Protein AF-A0A432HZZ1-F1 (afdb_monomer_lite)

Radius of gyration: 17.09 Å; chains: 1; bounding box: 51×29×44 Å

Sequence (137 aa):
AVTGAERLEDEILLVDNHFEQFEENLERTANDISNDPILLAAVRDSNLMGVKSILHSFNIALGLQHLEVFDENGVSFSHEHQSEGAMEMRSEHGMAPIAAANIEITKLTQILGGWFLVSVRPLKQDGELIGSLAVGS

Foldseek 3Di:
DQDPVNVVVVVVVVVVVVVVVVQVVQLVLQVVLLPPPQCLVCLQVLVLVSNVVSQVVSCVVPVFQKKWWAFLQLHTSDIDHDDPPPQPPPPPPFPSVVFNPQDFDWDWDQTPVGTKTKTKHFRDDPNDGGTIMITID

Structure (mmCIF, N/CA/C/O backbone):
data_AF-A0A432HZZ1-F1
#
_entry.id   AF-A0A432HZZ1-F1
#
loop_
_atom_site.group_PDB
_atom_site.id
_atom_site.type_symbol
_atom_site.label_atom_id
_atom_site.label_alt_id
_atom_site.label_comp_id
_atom_site.label_asym_id
_atom_site.label_entity_id
_atom_site.label_seq_id
_atom_site.pdbx_PDB_ins_code
_atom_site.Cartn_x
_atom_site.Cartn_y
_atom_site.Cartn_z
_atom_site.occupancy
_atom_site.B_iso_or_equiv
_atom_site.auth_seq_id
_atom_site.auth_comp_id
_atom_site.auth_asym_id
_atom_site.auth_atom_id
_atom_site.pdbx_PDB_model_num
ATOM 1 N N . ALA A 1 1 ? -35.912 8.930 28.983 1.00 56.06 1 ALA A N 1
ATOM 2 C CA . ALA A 1 1 ? -34.697 9.728 29.216 1.00 56.06 1 ALA A CA 1
ATOM 3 C C . ALA A 1 1 ? -33.539 8.823 28.861 1.00 56.06 1 ALA A C 1
ATOM 5 O O . ALA A 1 1 ? -33.478 7.756 29.452 1.00 56.06 1 ALA A O 1
ATOM 6 N N . VAL A 1 2 ? -32.730 9.188 27.865 1.00 53.31 2 VAL A N 1
ATOM 7 C CA . VAL A 1 2 ? -31.549 8.395 27.501 1.00 53.31 2 VAL A CA 1
ATOM 8 C C . VAL A 1 2 ? -30.548 8.528 28.643 1.00 53.31 2 VAL A C 1
ATOM 10 O O . VAL A 1 2 ? -30.261 9.641 29.096 1.00 53.31 2 VAL A O 1
ATOM 13 N N . THR A 1 3 ? -30.104 7.404 29.178 1.00 64.38 3 THR A N 1
ATOM 14 C CA . THR A 1 3 ? -29.151 7.354 30.285 1.00 64.38 3 THR A CA 1
ATOM 15 C C . THR A 1 3 ? -27.729 7.600 29.775 1.00 64.38 3 THR A C 1
ATOM 17 O O . THR A 1 3 ? -27.437 7.445 28.592 1.00 64.38 3 THR A O 1
ATOM 20 N N . GLY A 1 4 ? -26.814 8.008 30.660 1.00 65.62 4 GLY A N 1
ATOM 21 C CA . GLY A 1 4 ? -25.407 8.203 30.282 1.00 65.62 4 GLY A CA 1
ATOM 22 C C . GLY A 1 4 ? -24.723 6.928 29.767 1.00 65.62 4 GLY A C 1
ATOM 23 O O . GLY A 1 4 ? -23.768 7.034 29.012 1.00 65.62 4 GLY A O 1
ATOM 24 N N . ALA A 1 5 ? -25.231 5.747 30.140 1.00 69.75 5 ALA A N 1
ATOM 25 C CA . ALA A 1 5 ? -24.736 4.458 29.661 1.00 69.75 5 ALA A CA 1
ATOM 26 C C . ALA A 1 5 ? -25.135 4.194 28.199 1.00 69.75 5 ALA A C 1
ATOM 28 O O . ALA A 1 5 ? -24.271 3.880 27.394 1.00 69.75 5 ALA A O 1
ATOM 29 N N . GLU A 1 6 ? -26.401 4.426 27.838 1.00 67.75 6 GLU A N 1
ATOM 30 C CA . GLU A 1 6 ? -26.887 4.268 26.454 1.00 67.75 6 GLU A CA 1
ATOM 31 C C . GLU A 1 6 ? -26.157 5.217 25.486 1.00 67.75 6 GLU A C 1
ATOM 33 O O . GLU A 1 6 ? -25.780 4.822 24.390 1.00 67.75 6 GLU A O 1
ATOM 38 N N . ARG A 1 7 ? -25.864 6.455 25.916 1.00 68.81 7 ARG A N 1
ATOM 39 C CA . ARG A 1 7 ? -25.058 7.393 25.112 1.00 68.81 7 ARG A CA 1
ATOM 40 C C . ARG A 1 7 ? -23.616 6.928 24.906 1.00 68.81 7 ARG A C 1
ATOM 42 O O . ARG A 1 7 ? -23.060 7.176 23.845 1.00 68.81 7 ARG A O 1
ATOM 49 N N . LEU A 1 8 ? -23.011 6.307 25.917 1.00 75.50 8 LEU A N 1
ATOM 50 C CA . LEU A 1 8 ? -21.641 5.802 25.827 1.00 75.50 8 LEU A CA 1
ATOM 51 C C . LEU A 1 8 ? -21.559 4.589 24.891 1.00 75.50 8 LEU A C 1
ATOM 53 O O . LEU A 1 8 ? -20.601 4.473 24.136 1.00 75.50 8 LEU A O 1
ATOM 57 N N . GLU A 1 9 ? -22.560 3.708 24.915 1.00 80.50 9 GLU A N 1
ATOM 58 C CA . GLU A 1 9 ? -22.654 2.571 23.990 1.00 80.50 9 GLU A CA 1
ATOM 59 C C . GLU A 1 9 ? -22.790 3.038 22.533 1.00 80.50 9 GLU A C 1
ATOM 61 O O . GLU A 1 9 ? -22.064 2.549 21.668 1.00 80.50 9 GLU A O 1
ATOM 66 N N . ASP A 1 10 ? -23.634 4.041 22.272 1.00 81.31 10 ASP A N 1
ATOM 67 C CA . ASP A 1 10 ? -23.760 4.649 20.942 1.00 81.31 10 ASP A CA 1
ATOM 68 C C . ASP A 1 10 ? -22.444 5.307 20.478 1.00 81.31 10 ASP A C 1
ATOM 70 O O . ASP A 1 10 ? -22.053 5.180 19.318 1.00 81.31 10 ASP A O 1
ATOM 74 N N . GLU A 1 11 ? -21.736 5.999 21.379 1.00 81.56 11 GLU A N 1
ATOM 75 C CA . GLU A 1 11 ? -20.441 6.626 21.081 1.00 81.56 11 GLU A CA 1
ATOM 76 C C . GLU A 1 11 ? -19.356 5.584 20.759 1.00 81.56 11 GLU A C 1
ATOM 78 O O . GLU A 1 11 ? -18.586 5.791 19.822 1.00 81.56 11 GLU A O 1
ATOM 83 N N . ILE A 1 12 ?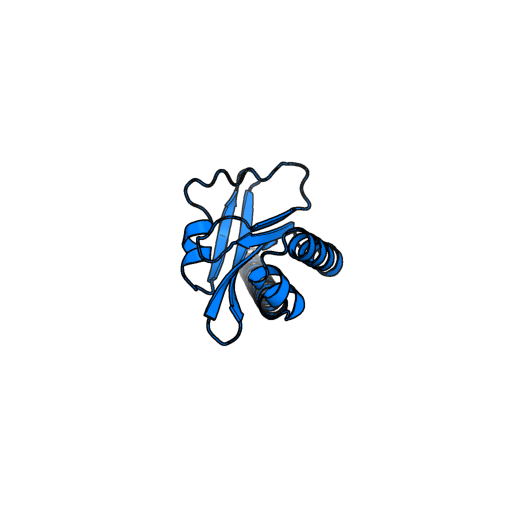 -19.319 4.449 21.469 1.00 84.62 12 ILE A N 1
ATOM 84 C CA . ILE A 1 12 ? -18.388 3.343 21.179 1.00 84.62 12 ILE A CA 1
ATOM 85 C C . ILE A 1 12 ? -18.659 2.767 19.787 1.00 84.62 12 ILE A C 1
ATOM 87 O O . ILE A 1 12 ? -17.734 2.661 18.987 1.00 84.62 12 ILE A O 1
ATOM 91 N N . LEU A 1 13 ? -19.922 2.483 19.455 1.00 84.69 13 LEU A N 1
ATOM 92 C CA . LEU A 1 13 ? -20.291 1.948 18.139 1.00 84.69 13 LEU A CA 1
ATOM 93 C C . LEU A 1 13 ? -19.910 2.893 16.991 1.00 84.69 13 LEU A C 1
ATOM 95 O O . LEU A 1 13 ? -19.515 2.445 15.914 1.00 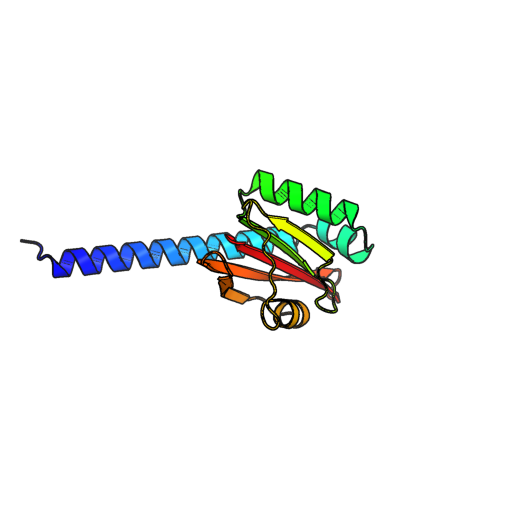84.69 13 LEU A O 1
ATOM 99 N N . LEU A 1 14 ? -20.024 4.206 17.205 1.00 85.94 14 LEU A N 1
ATOM 100 C CA . LEU A 1 14 ? -19.595 5.203 16.225 1.00 85.94 14 LEU A CA 1
ATOM 101 C C . LEU A 1 14 ? -18.073 5.215 16.048 1.00 85.94 14 LEU A C 1
ATOM 103 O O . LEU A 1 14 ? -17.602 5.316 14.916 1.00 85.94 14 LEU A O 1
ATOM 107 N N . VAL A 1 15 ? -17.312 5.113 17.140 1.00 84.69 15 VAL A N 1
ATOM 108 C CA . VAL A 1 15 ? -15.844 5.039 17.089 1.00 84.69 15 VAL A CA 1
ATOM 109 C C . VAL A 1 15 ? -15.389 3.773 16.368 1.00 84.69 15 VAL A C 1
ATOM 111 O O . VAL A 1 15 ? -14.535 3.872 15.489 1.00 84.69 15 VAL A O 1
ATOM 114 N N . ASP A 1 16 ? -15.990 2.624 16.674 1.00 86.88 16 ASP A N 1
ATOM 115 C CA . ASP A 1 16 ? -15.653 1.346 16.042 1.00 86.88 16 ASP A CA 1
ATOM 116 C C . ASP A 1 16 ? -15.915 1.393 14.530 1.00 86.88 16 ASP A C 1
ATOM 118 O O . ASP A 1 16 ? -15.027 1.088 13.739 1.00 86.88 16 ASP A O 1
ATOM 122 N N . ASN A 1 17 ? -17.080 1.898 14.106 1.00 87.94 17 ASN A N 1
ATOM 123 C CA . ASN A 1 17 ? -17.405 2.061 12.684 1.00 87.94 17 ASN A CA 1
ATOM 124 C C . ASN A 1 17 ? -16.447 3.041 11.978 1.00 87.94 17 ASN A C 1
ATOM 126 O O . ASN A 1 17 ? -16.018 2.811 10.849 1.00 87.94 17 ASN A O 1
ATOM 130 N N . HIS A 1 18 ? -16.066 4.136 12.642 1.00 85.69 18 HIS A N 1
ATOM 131 C CA . HIS A 1 18 ? -15.062 5.048 12.093 1.00 85.69 18 HIS A CA 1
ATOM 132 C C . HIS A 1 18 ? -13.685 4.395 11.958 1.00 85.69 18 HIS A C 1
ATOM 134 O O . HIS A 1 18 ? -12.982 4.677 10.987 1.00 85.69 18 HIS A O 1
ATOM 140 N N . PHE A 1 19 ? -13.302 3.533 12.900 1.00 87.06 19 PHE A N 1
ATOM 141 C CA . PHE A 1 19 ? -12.038 2.812 12.840 1.00 87.06 19 PHE A CA 1
ATOM 142 C C . PHE A 1 19 ? -12.039 1.757 11.727 1.00 87.06 19 PHE A C 1
ATOM 144 O O . PHE A 1 19 ? -11.084 1.707 10.957 1.00 87.06 19 PHE A O 1
ATOM 151 N N . GLU A 1 20 ? -13.127 0.997 11.566 1.00 89.94 20 GLU A N 1
ATOM 152 C CA . GLU A 1 20 ? -13.300 0.041 10.461 1.00 89.94 20 GLU A CA 1
ATOM 153 C C . GLU A 1 20 ? -13.197 0.740 9.097 1.00 89.94 20 GLU A C 1
ATOM 155 O O . GLU A 1 20 ? -12.413 0.334 8.241 1.00 89.94 20 GLU A O 1
ATOM 160 N N . GLN A 1 21 ? -13.901 1.861 8.909 1.00 89.81 21 GLN A N 1
ATOM 161 C CA . GLN A 1 21 ? -13.813 2.646 7.671 1.00 89.81 21 GLN A CA 1
ATOM 162 C C . GLN A 1 21 ? -12.407 3.196 7.423 1.00 89.81 21 GLN A C 1
ATOM 164 O O . GLN A 1 21 ? -11.968 3.324 6.277 1.00 89.81 21 GLN A O 1
ATOM 169 N N . PHE A 1 22 ? -11.706 3.592 8.483 1.00 88.38 22 PHE A N 1
ATOM 170 C CA . PHE A 1 22 ? -10.333 4.066 8.378 1.00 88.38 22 PHE A CA 1
ATOM 171 C C . PHE A 1 22 ? -9.390 2.937 7.946 1.00 88.38 22 PHE A C 1
ATOM 173 O O . PHE A 1 22 ? -8.594 3.136 7.026 1.00 88.38 22 PHE A O 1
ATOM 180 N N . GLU A 1 23 ? -9.531 1.751 8.540 1.00 91.00 23 GLU A N 1
ATOM 181 C CA . GLU A 1 23 ? -8.790 0.552 8.159 1.00 91.00 23 GLU A CA 1
ATOM 182 C C . GLU A 1 23 ? -9.043 0.192 6.692 1.00 91.00 23 GLU A C 1
ATOM 184 O O . GLU A 1 23 ? -8.092 0.162 5.913 1.00 91.00 23 GLU A O 1
ATOM 189 N N . GLU A 1 24 ? -10.304 0.054 6.272 1.00 92.69 24 GLU A N 1
ATOM 190 C CA . GLU A 1 24 ? -10.682 -0.249 4.882 1.00 92.69 24 GLU A CA 1
ATOM 191 C C . GLU A 1 24 ? -10.098 0.753 3.874 1.00 92.69 24 GLU A C 1
ATOM 193 O O . GLU A 1 24 ? -9.642 0.383 2.786 1.00 92.69 24 GLU A O 1
ATOM 198 N N . ASN A 1 25 ? -10.080 2.043 4.223 1.00 92.00 25 ASN A N 1
ATOM 199 C CA . ASN A 1 25 ? -9.490 3.072 3.372 1.00 92.00 25 ASN A CA 1
ATOM 200 C C . ASN A 1 25 ? -7.970 2.938 3.261 1.00 92.00 25 ASN A C 1
ATOM 202 O O . ASN A 1 25 ? -7.427 3.112 2.164 1.00 92.00 25 ASN A O 1
ATOM 206 N N . LEU A 1 26 ? -7.287 2.621 4.362 1.00 91.81 26 LEU A N 1
ATOM 207 C CA . LEU A 1 26 ? -5.850 2.370 4.357 1.00 91.81 26 LEU A CA 1
ATOM 208 C C . LEU A 1 26 ? -5.519 1.114 3.541 1.00 91.81 26 LEU A C 1
ATOM 210 O O . LEU A 1 26 ? -4.611 1.147 2.713 1.00 91.81 26 LEU A O 1
ATOM 214 N N . GLU A 1 27 ? -6.293 0.042 3.712 1.00 93.62 27 GLU A N 1
ATOM 215 C CA . GLU A 1 27 ? -6.141 -1.209 2.967 1.00 93.62 27 GLU A CA 1
ATOM 216 C C . GLU A 1 27 ? -6.296 -1.002 1.462 1.00 93.62 27 GLU A C 1
ATOM 218 O O . GLU A 1 27 ? -5.467 -1.461 0.674 1.00 93.62 27 GLU A O 1
ATOM 223 N N . ARG A 1 28 ? -7.353 -0.287 1.058 1.00 94.69 28 ARG A N 1
ATOM 224 C CA . ARG A 1 28 ? -7.607 0.059 -0.342 1.00 94.69 28 ARG A CA 1
ATOM 225 C C . ARG A 1 28 ? -6.471 0.899 -0.907 1.00 94.69 28 ARG A C 1
ATOM 227 O O . ARG A 1 28 ? -5.987 0.608 -1.993 1.00 94.69 28 ARG A O 1
ATOM 234 N N . THR A 1 29 ? -6.005 1.886 -0.148 1.00 94.31 29 THR A N 1
ATOM 235 C CA . THR A 1 29 ? -4.883 2.737 -0.554 1.00 94.31 29 THR A CA 1
ATOM 236 C C . THR A 1 29 ? -3.602 1.924 -0.746 1.00 94.31 29 THR A C 1
ATOM 238 O O . THR A 1 29 ? -2.918 2.077 -1.756 1.00 94.31 29 THR A O 1
ATOM 241 N N . ALA A 1 30 ? -3.292 1.018 0.183 1.00 93.62 30 ALA A N 1
ATOM 242 C CA . ALA A 1 30 ? -2.136 0.138 0.070 1.00 93.62 30 ALA A CA 1
ATOM 243 C C . ALA A 1 30 ? -2.253 -0.807 -1.133 1.00 93.62 30 ALA A C 1
ATOM 245 O O . ALA A 1 30 ? -1.275 -0.996 -1.856 1.00 93.62 30 ALA A O 1
ATOM 246 N N . ASN A 1 31 ? -3.449 -1.345 -1.394 1.00 95.25 31 ASN A N 1
ATOM 247 C CA . ASN A 1 31 ? -3.723 -2.161 -2.576 1.00 95.25 31 ASN A CA 1
ATOM 248 C C . ASN A 1 31 ? -3.504 -1.369 -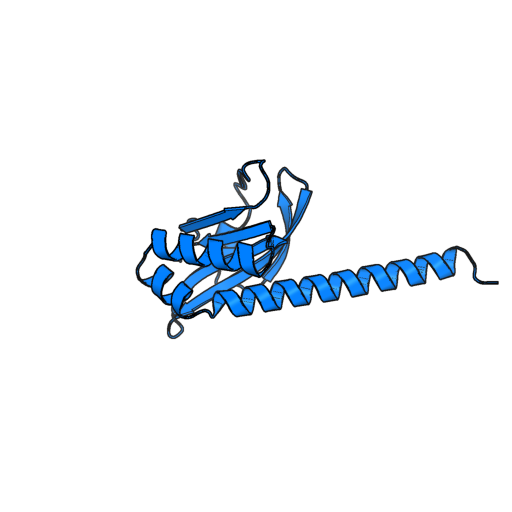3.870 1.00 95.25 31 ASN A C 1
ATOM 250 O O . ASN A 1 31 ? -2.790 -1.847 -4.751 1.00 95.25 31 ASN A O 1
ATOM 254 N N . ASP A 1 32 ? -4.060 -0.162 -3.970 1.00 95.62 32 ASP A N 1
ATOM 255 C CA . ASP A 1 32 ? -3.951 0.686 -5.159 1.00 95.62 32 ASP A CA 1
ATOM 256 C C . ASP A 1 32 ? -2.481 1.021 -5.467 1.00 95.62 32 ASP A C 1
ATOM 258 O O . ASP A 1 32 ? -2.032 0.846 -6.600 1.00 95.62 32 ASP A O 1
ATOM 262 N N . ILE A 1 33 ? -1.699 1.410 -4.452 1.00 95.31 33 ILE A N 1
ATOM 263 C CA . ILE A 1 33 ? -0.266 1.708 -4.613 1.00 95.31 33 ILE A CA 1
ATOM 264 C C . ILE A 1 33 ? 0.525 0.441 -4.965 1.00 95.31 33 ILE A C 1
ATOM 266 O O . ILE A 1 33 ? 1.374 0.474 -5.852 1.00 95.31 33 ILE A O 1
ATOM 270 N N . SER A 1 34 ? 0.259 -0.689 -4.298 1.00 94.69 34 SER A N 1
ATOM 271 C CA . SER A 1 34 ? 1.008 -1.939 -4.517 1.00 94.69 34 SER A CA 1
ATOM 272 C C . SER A 1 34 ? 0.835 -2.528 -5.919 1.00 94.69 34 SER A C 1
ATOM 274 O O . SER A 1 34 ? 1.693 -3.279 -6.378 1.00 94.69 34 SER A O 1
ATOM 276 N N . ASN A 1 35 ? -0.251 -2.164 -6.605 1.00 95.75 35 ASN A N 1
ATOM 277 C CA . ASN A 1 35 ? -0.537 -2.569 -7.977 1.00 95.75 35 ASN A CA 1
ATOM 278 C C . ASN A 1 35 ? -0.150 -1.499 -9.011 1.00 95.75 35 ASN A C 1
ATOM 280 O O . ASN A 1 35 ? -0.419 -1.684 -10.201 1.00 95.75 35 ASN A O 1
ATOM 284 N N . ASP A 1 36 ? 0.473 -0.389 -8.596 1.00 96.94 36 ASP A N 1
ATOM 285 C CA . ASP A 1 36 ? 0.906 0.648 -9.527 1.00 96.94 36 ASP A CA 1
ATOM 286 C C . ASP A 1 36 ? 2.027 0.113 -10.441 1.00 96.94 36 ASP A C 1
ATOM 288 O O . ASP A 1 36 ? 3.106 -0.262 -9.967 1.00 96.94 36 ASP A O 1
ATOM 292 N N . PRO A 1 37 ? 1.818 0.074 -11.770 1.00 95.88 37 PRO A N 1
ATOM 293 C CA . PRO A 1 37 ? 2.771 -0.548 -12.683 1.00 95.88 37 PRO A CA 1
ATOM 294 C C . PRO A 1 37 ? 4.098 0.216 -12.771 1.00 95.88 37 PRO A C 1
ATOM 296 O O . PRO A 1 37 ? 5.124 -0.383 -13.095 1.00 95.88 37 PRO A O 1
ATOM 299 N N . ILE A 1 38 ? 4.099 1.523 -12.490 1.00 95.69 38 ILE A N 1
ATOM 300 C CA . ILE A 1 38 ? 5.307 2.352 -12.523 1.00 95.69 38 ILE A CA 1
ATOM 301 C C . ILE A 1 38 ? 6.149 2.064 -11.277 1.00 95.69 38 ILE A C 1
ATOM 303 O O . ILE A 1 38 ? 7.366 1.907 -11.388 1.00 95.69 38 ILE A O 1
ATOM 307 N N . LEU A 1 39 ? 5.509 1.933 -10.112 1.00 94.75 39 LEU A N 1
ATOM 308 C CA . LEU A 1 39 ? 6.162 1.518 -8.876 1.00 94.75 39 LEU A CA 1
ATOM 309 C C . LEU A 1 39 ? 6.771 0.124 -9.023 1.00 94.75 39 LEU A C 1
ATOM 311 O O . LEU A 1 39 ? 7.952 -0.049 -8.733 1.00 94.75 39 LEU A O 1
ATOM 315 N N . LEU A 1 40 ? 5.993 -0.847 -9.511 1.00 94.88 40 LEU A N 1
ATOM 316 C CA . LEU A 1 40 ? 6.457 -2.224 -9.692 1.00 94.88 40 LEU A CA 1
ATOM 317 C C . LEU A 1 40 ? 7.691 -2.291 -10.600 1.00 94.88 40 LEU A C 1
ATOM 319 O O . LEU A 1 40 ? 8.697 -2.892 -10.223 1.00 94.88 40 LEU A O 1
ATOM 323 N N . ALA A 1 41 ? 7.661 -1.600 -11.744 1.00 94.38 41 ALA A N 1
ATOM 324 C CA . ALA A 1 41 ? 8.811 -1.521 -12.642 1.00 94.38 41 ALA A CA 1
ATOM 325 C C . ALA A 1 41 ? 10.028 -0.860 -11.969 1.00 94.38 41 ALA A C 1
ATOM 327 O O . ALA A 1 41 ? 11.140 -1.374 -12.064 1.00 94.38 41 ALA A O 1
ATOM 328 N N . ALA A 1 42 ? 9.828 0.245 -11.242 1.00 93.00 42 ALA A N 1
ATOM 329 C CA . ALA A 1 42 ? 10.914 0.941 -10.555 1.00 93.00 42 ALA A CA 1
ATOM 330 C C . ALA A 1 42 ? 11.569 0.083 -9.458 1.00 93.00 42 ALA A C 1
ATOM 332 O O . ALA A 1 42 ? 12.789 0.138 -9.297 1.00 93.00 42 ALA A O 1
ATOM 333 N N . VAL A 1 43 ? 10.781 -0.713 -8.728 1.00 90.94 43 VAL A N 1
ATOM 334 C CA . VAL A 1 43 ? 11.288 -1.658 -7.722 1.00 90.94 43 VAL A CA 1
ATOM 335 C C . VAL A 1 43 ? 12.059 -2.793 -8.392 1.00 90.94 43 VAL A C 1
ATOM 337 O O . VAL A 1 43 ? 13.195 -3.060 -8.005 1.00 90.94 43 VAL A O 1
ATOM 340 N N . ARG A 1 44 ? 11.504 -3.399 -9.450 1.00 91.25 44 ARG A N 1
ATOM 341 C CA . ARG A 1 44 ? 12.159 -4.492 -10.185 1.00 91.25 44 ARG A CA 1
ATOM 342 C C . ARG A 1 44 ? 13.488 -4.071 -10.816 1.00 91.25 44 ARG A C 1
ATOM 344 O O . ARG A 1 44 ? 14.464 -4.812 -10.737 1.00 91.25 44 ARG A O 1
ATOM 351 N N . ASP A 1 45 ? 13.550 -2.864 -11.371 1.00 91.62 45 ASP A N 1
ATOM 352 C CA . ASP A 1 45 ? 14.766 -2.299 -11.972 1.00 91.62 45 ASP A CA 1
ATOM 353 C C . ASP A 1 45 ? 15.757 -1.752 -10.931 1.00 91.62 45 ASP A C 1
ATOM 355 O O . ASP A 1 45 ? 16.793 -1.183 -11.285 1.00 91.62 45 ASP A O 1
ATOM 359 N N . SER A 1 46 ? 15.450 -1.885 -9.636 1.00 87.12 46 SER A N 1
ATOM 360 C CA . SER A 1 46 ? 16.234 -1.312 -8.541 1.00 87.12 46 SER A CA 1
ATOM 361 C C . SER A 1 46 ? 16.480 0.202 -8.682 1.00 87.12 46 SER A C 1
ATOM 363 O O . SER A 1 46 ? 17.502 0.741 -8.245 1.00 87.12 46 SER A O 1
ATOM 365 N N . ASN A 1 47 ? 15.534 0.922 -9.290 1.00 89.94 47 ASN A N 1
ATOM 366 C CA . ASN A 1 47 ? 15.620 2.356 -9.539 1.00 89.94 47 ASN A CA 1
ATOM 367 C C . ASN A 1 47 ? 15.216 3.154 -8.291 1.00 89.94 47 ASN A C 1
ATOM 369 O O . ASN A 1 47 ? 14.109 3.686 -8.194 1.00 89.94 47 ASN A O 1
ATOM 373 N N . LEU A 1 48 ? 16.151 3.280 -7.349 1.00 85.62 48 LEU A N 1
ATOM 374 C CA . LEU A 1 48 ? 15.952 3.970 -6.071 1.00 85.62 48 LEU A CA 1
ATOM 375 C C . LEU A 1 48 ? 15.349 5.379 -6.210 1.00 85.62 48 LEU A C 1
ATOM 377 O O . LEU A 1 48 ? 14.444 5.751 -5.466 1.00 85.62 48 LEU A O 1
ATOM 381 N N . MET A 1 49 ? 15.850 6.178 -7.156 1.00 86.81 49 MET A N 1
ATOM 382 C CA . MET A 1 49 ? 15.358 7.546 -7.357 1.00 86.81 49 MET A CA 1
ATOM 383 C C . MET A 1 49 ? 13.948 7.565 -7.951 1.00 86.81 49 MET A C 1
ATOM 385 O O . MET A 1 49 ? 13.147 8.424 -7.585 1.00 86.81 49 MET A O 1
ATOM 389 N N . GLY A 1 50 ? 13.636 6.604 -8.826 1.00 90.69 50 GLY A N 1
ATOM 390 C CA . GLY A 1 50 ? 12.286 6.392 -9.342 1.00 90.69 50 GLY A CA 1
ATOM 391 C C . GLY A 1 50 ? 11.312 6.040 -8.224 1.00 90.69 50 GLY A C 1
ATOM 392 O O . GLY A 1 50 ? 10.307 6.727 -8.068 1.00 90.69 50 GLY A O 1
ATOM 393 N N . VAL A 1 51 ? 11.656 5.051 -7.391 1.00 90.06 51 VAL A N 1
ATOM 394 C CA . VAL A 1 51 ? 10.848 4.660 -6.225 1.00 90.06 51 VAL A CA 1
ATOM 395 C C . VAL A 1 51 ? 10.604 5.869 -5.321 1.00 90.06 51 VAL A C 1
ATOM 397 O O . VAL A 1 51 ? 9.452 6.200 -5.067 1.00 90.06 51 VAL A O 1
ATOM 400 N N . LYS A 1 52 ? 11.652 6.609 -4.929 1.00 88.06 52 LYS A N 1
ATOM 401 C CA . LYS A 1 52 ? 11.526 7.840 -4.121 1.00 88.06 52 LYS A CA 1
ATOM 402 C C . LYS A 1 52 ? 10.538 8.842 -4.706 1.00 88.06 52 LYS A C 1
ATOM 404 O O . LYS A 1 52 ? 9.628 9.290 -4.018 1.00 88.06 52 LYS A O 1
ATOM 409 N N . SER A 1 53 ? 10.697 9.170 -5.986 1.00 89.62 53 SER A N 1
ATOM 410 C CA . SER A 1 53 ? 9.828 10.134 -6.666 1.00 89.62 53 SER A CA 1
ATOM 411 C C . SER A 1 53 ? 8.363 9.688 -6.686 1.00 89.62 53 SER A C 1
ATOM 413 O O . SER A 1 53 ? 7.461 10.521 -6.563 1.00 89.62 53 SER A O 1
ATOM 415 N N . ILE A 1 54 ? 8.119 8.389 -6.857 1.00 92.81 54 ILE A N 1
ATOM 416 C CA . ILE A 1 54 ? 6.777 7.804 -6.879 1.00 92.81 54 ILE A CA 1
ATOM 417 C C . ILE A 1 54 ? 6.161 7.841 -5.477 1.00 92.81 54 ILE A C 1
ATOM 419 O O . ILE A 1 54 ? 5.051 8.348 -5.318 1.00 92.81 54 ILE A O 1
ATOM 423 N N . LEU A 1 55 ? 6.897 7.397 -4.450 1.00 90.19 55 LEU A N 1
ATOM 424 C CA . LEU A 1 55 ? 6.427 7.436 -3.061 1.00 90.19 55 LEU A CA 1
ATOM 425 C C . LEU A 1 55 ? 6.107 8.867 -2.618 1.00 90.19 55 LEU A C 1
ATOM 427 O O . LEU A 1 55 ? 5.067 9.109 -2.011 1.00 90.19 55 LEU A O 1
ATOM 431 N N . HIS A 1 56 ? 6.947 9.832 -2.991 1.00 87.56 56 HIS A N 1
ATOM 432 C CA . HIS A 1 56 ? 6.704 11.240 -2.698 1.00 87.56 56 HIS A CA 1
ATOM 433 C C . HIS A 1 56 ? 5.414 11.755 -3.359 1.00 87.56 56 HIS A C 1
ATOM 435 O O . HIS A 1 56 ? 4.628 12.473 -2.739 1.00 87.56 56 HIS A O 1
ATOM 441 N N . SER A 1 57 ? 5.151 11.338 -4.601 1.00 90.19 57 SER A N 1
ATOM 442 C CA . SER A 1 57 ? 3.924 11.702 -5.321 1.00 90.19 57 SER A CA 1
ATOM 443 C C . SER A 1 57 ? 2.676 11.127 -4.643 1.00 90.19 57 SER A C 1
ATOM 445 O O . SER A 1 57 ? 1.686 11.842 -4.483 1.00 90.19 57 SER A O 1
ATOM 447 N N . PHE A 1 58 ? 2.730 9.869 -4.191 1.00 91.06 58 PHE A N 1
ATOM 448 C CA . PHE A 1 58 ? 1.641 9.255 -3.427 1.00 91.06 58 PHE A CA 1
ATOM 449 C C . PHE A 1 58 ? 1.419 9.940 -2.084 1.00 91.06 58 PHE A C 1
ATOM 451 O O . PHE A 1 58 ? 0.278 10.232 -1.735 1.00 91.06 58 PHE A O 1
ATOM 458 N N . ASN A 1 59 ? 2.494 10.250 -1.359 1.00 84.88 59 ASN A N 1
ATOM 459 C CA . ASN A 1 59 ? 2.414 10.951 -0.084 1.00 84.88 59 ASN A CA 1
ATOM 460 C C . ASN A 1 59 ? 1.685 12.303 -0.234 1.00 84.88 59 ASN A C 1
ATOM 462 O O . ASN A 1 59 ? 0.727 12.568 0.491 1.00 84.88 59 ASN A O 1
ATOM 466 N N . ILE A 1 60 ? 2.049 13.113 -1.239 1.00 84.38 60 ILE A N 1
ATOM 467 C CA . ILE A 1 60 ? 1.372 14.392 -1.525 1.00 84.38 60 ILE A CA 1
ATOM 468 C C . ILE A 1 60 ? -0.107 14.190 -1.880 1.00 84.38 60 ILE A C 1
ATOM 470 O O . ILE A 1 60 ? -0.959 14.940 -1.405 1.00 84.38 60 ILE A O 1
ATOM 474 N N . ALA A 1 61 ? -0.418 13.216 -2.738 1.00 86.81 61 ALA A N 1
ATOM 475 C CA . ALA A 1 61 ? -1.773 13.025 -3.252 1.00 86.81 61 ALA A CA 1
ATOM 476 C C . ALA A 1 61 ? -2.744 12.459 -2.205 1.00 86.81 61 ALA A C 1
ATOM 478 O O . ALA A 1 61 ? -3.935 12.768 -2.243 1.00 86.81 61 ALA A O 1
ATOM 479 N N . LEU A 1 62 ? -2.242 11.619 -1.299 1.00 86.56 62 LEU A N 1
ATOM 480 C CA . LEU A 1 62 ? -3.053 10.813 -0.384 1.00 86.56 62 LEU A CA 1
ATOM 481 C C . LEU A 1 62 ? -2.943 11.266 1.077 1.00 86.56 62 LEU A C 1
ATOM 483 O O . LEU A 1 62 ? -3.728 10.814 1.904 1.00 86.56 62 LEU A O 1
ATOM 487 N N . GLY A 1 63 ? -2.001 12.159 1.402 1.00 82.25 63 GLY A N 1
ATOM 488 C CA . GLY A 1 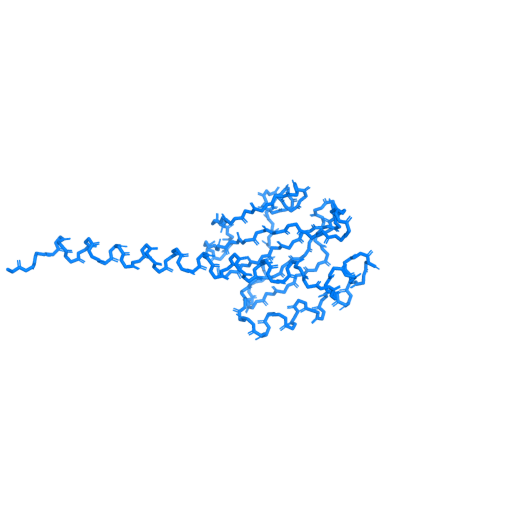63 ? -1.813 12.671 2.761 1.00 82.25 63 GLY A CA 1
ATOM 489 C C . GLY A 1 63 ? -1.353 11.601 3.754 1.00 82.25 63 GLY A C 1
ATOM 490 O O . GLY A 1 63 ? -1.762 11.623 4.911 1.00 82.25 63 GLY A O 1
ATOM 491 N N . LEU A 1 64 ? -0.543 10.643 3.297 1.00 80.94 64 LEU A N 1
ATOM 492 C CA . LEU A 1 64 ? -0.082 9.517 4.109 1.00 80.94 64 LEU A CA 1
ATOM 493 C C . LEU A 1 64 ? 0.982 9.964 5.117 1.00 80.94 64 LEU A C 1
ATOM 495 O O . LEU A 1 64 ? 1.883 10.734 4.789 1.00 80.94 64 LEU A O 1
ATOM 499 N N . GLN A 1 65 ? 0.926 9.443 6.343 1.00 79.00 65 GLN A N 1
ATOM 500 C CA . GLN A 1 65 ? 1.935 9.770 7.358 1.00 79.00 65 GLN A CA 1
ATOM 501 C C . GLN A 1 65 ? 3.230 8.977 7.157 1.00 79.00 65 GLN A C 1
ATOM 503 O O . GLN A 1 65 ? 4.312 9.447 7.525 1.00 79.00 65 GLN A O 1
ATOM 508 N N . HIS A 1 66 ? 3.114 7.785 6.570 1.00 81.06 66 HIS A N 1
ATOM 509 C CA . HIS A 1 66 ? 4.221 6.878 6.325 1.00 81.06 66 HIS A CA 1
ATOM 510 C C . HIS A 1 66 ? 4.019 6.091 5.030 1.00 81.06 66 HIS A C 1
ATOM 512 O O . HIS A 1 66 ? 2.943 5.548 4.772 1.00 81.06 66 HIS A O 1
ATOM 518 N N . LEU A 1 67 ? 5.085 6.000 4.241 1.00 85.94 67 LEU A N 1
ATOM 519 C CA . LEU A 1 67 ? 5.136 5.165 3.055 1.00 85.94 67 LEU A CA 1
ATOM 520 C C . LEU A 1 67 ? 6.549 4.606 2.894 1.00 85.94 67 LEU A C 1
ATOM 522 O O . LEU A 1 67 ? 7.509 5.372 2.819 1.00 85.94 67 LEU A O 1
ATOM 526 N N . GLU A 1 68 ? 6.682 3.287 2.839 1.00 86.19 68 GLU A N 1
ATOM 527 C CA . GLU A 1 68 ? 7.978 2.615 2.750 1.00 86.19 68 GLU A CA 1
ATOM 528 C C . GLU A 1 68 ? 7.909 1.400 1.828 1.00 86.19 68 GLU A C 1
ATOM 530 O O . GLU A 1 68 ? 6.931 0.655 1.823 1.00 86.19 68 GLU A O 1
ATOM 535 N N . VAL A 1 69 ? 8.959 1.205 1.035 1.00 88.12 69 VAL A N 1
ATOM 536 C CA . VAL A 1 69 ? 9.121 0.041 0.163 1.00 88.12 69 VAL A CA 1
ATOM 537 C C . VAL A 1 69 ? 10.327 -0.752 0.622 1.00 88.12 69 VAL A C 1
ATOM 539 O O . VAL A 1 69 ? 11.396 -0.182 0.838 1.00 88.12 69 VAL A O 1
ATOM 542 N N . PHE A 1 70 ? 10.163 -2.066 0.706 1.00 84.81 70 PHE A N 1
ATOM 543 C CA . PHE A 1 70 ? 11.222 -3.025 0.991 1.00 84.81 70 PHE A CA 1
ATOM 544 C C . PHE A 1 70 ? 11.479 -3.894 -0.239 1.00 84.81 70 PHE A C 1
ATOM 546 O O . PHE A 1 70 ? 10.541 -4.204 -0.979 1.00 84.81 70 PHE A O 1
ATOM 553 N N . ASP A 1 71 ? 12.726 -4.314 -0.436 1.00 80.44 71 ASP A N 1
ATOM 554 C CA . ASP A 1 71 ? 13.053 -5.357 -1.410 1.00 80.44 71 ASP A CA 1
ATOM 555 C C . ASP A 1 71 ? 12.555 -6.744 -0.959 1.00 80.44 71 ASP A C 1
ATOM 557 O O . ASP A 1 71 ? 11.984 -6.919 0.123 1.00 80.44 71 ASP A O 1
ATOM 561 N N . GLU A 1 72 ? 12.774 -7.755 -1.800 1.00 80.31 72 GLU A N 1
ATOM 562 C CA . GLU A 1 72 ? 12.440 -9.158 -1.516 1.00 80.31 72 GLU A CA 1
ATOM 563 C C . GLU A 1 72 ? 13.118 -9.725 -0.251 1.00 80.31 72 GLU A C 1
ATOM 565 O O . GLU A 1 72 ? 12.628 -10.691 0.332 1.00 80.31 72 GLU A O 1
ATOM 570 N N . ASN A 1 73 ? 14.217 -9.115 0.208 1.00 75.12 73 ASN A N 1
ATOM 571 C CA . ASN A 1 73 ? 14.962 -9.518 1.400 1.00 75.12 73 ASN A CA 1
ATOM 572 C C . ASN A 1 73 ? 14.504 -8.764 2.662 1.00 75.12 73 ASN A C 1
ATOM 574 O O . ASN A 1 73 ? 15.057 -8.976 3.744 1.00 75.12 73 ASN A O 1
ATOM 578 N N . GLY A 1 74 ? 13.505 -7.881 2.543 1.00 68.31 74 GLY A N 1
ATOM 579 C CA . GLY A 1 74 ? 13.019 -7.042 3.636 1.00 68.31 74 GLY A CA 1
ATOM 580 C C . GLY A 1 74 ? 13.940 -5.861 3.960 1.00 68.31 74 GLY A C 1
ATOM 581 O O . GLY A 1 74 ? 13.786 -5.247 5.017 1.00 68.31 74 GLY A O 1
ATOM 582 N N . VAL A 1 75 ? 14.897 -5.530 3.088 1.00 73.94 75 VAL A N 1
ATOM 583 C CA . VAL A 1 75 ? 15.741 -4.339 3.230 1.00 73.94 75 VAL A CA 1
ATOM 584 C C . VAL A 1 75 ? 14.970 -3.133 2.711 1.00 73.94 75 VAL A C 1
ATOM 586 O O . VAL A 1 75 ? 14.427 -3.158 1.608 1.00 73.94 75 VAL A O 1
ATOM 589 N N . SER A 1 76 ? 14.922 -2.065 3.510 1.00 72.88 76 SER A N 1
ATOM 590 C CA . SER A 1 76 ? 14.269 -0.816 3.110 1.00 72.88 76 SER A CA 1
ATOM 591 C C . SER A 1 76 ? 14.934 -0.251 1.854 1.00 72.88 76 SER A C 1
ATOM 593 O O . SER A 1 76 ? 16.125 0.070 1.847 1.00 72.88 76 SER A O 1
ATOM 595 N N . PHE A 1 77 ? 14.150 -0.156 0.785 1.00 70.06 77 PHE A N 1
ATOM 596 C CA . PHE A 1 77 ? 14.533 0.430 -0.488 1.00 70.06 77 PHE A CA 1
ATOM 597 C C . PHE A 1 77 ? 14.420 1.950 -0.408 1.00 70.06 77 PHE A C 1
ATOM 599 O O . PHE A 1 77 ? 15.326 2.669 -0.815 1.00 70.06 77 PHE A O 1
ATOM 606 N N . SER A 1 78 ? 13.310 2.459 0.134 1.00 65.19 78 SER A N 1
ATOM 607 C CA . SER A 1 78 ? 13.064 3.890 0.313 1.00 65.19 78 SER A CA 1
ATOM 608 C C . SER A 1 78 ? 11.877 4.150 1.237 1.00 65.19 78 SER A C 1
ATOM 610 O O . SER A 1 78 ? 10.938 3.360 1.259 1.00 65.19 78 SER A O 1
ATOM 612 N N . HIS A 1 79 ? 11.871 5.311 1.898 1.00 67.50 79 HIS A N 1
ATOM 613 C CA . HIS A 1 79 ? 10.811 5.741 2.807 1.00 67.50 79 HIS A CA 1
ATOM 614 C C . HIS A 1 79 ? 10.493 7.247 2.663 1.00 67.50 79 HIS A C 1
ATOM 616 O O . HIS A 1 79 ? 11.378 8.040 2.341 1.00 67.50 79 HIS A O 1
ATOM 622 N N . GLU A 1 80 ? 9.238 7.633 2.908 1.00 59.91 80 GLU A N 1
ATOM 623 C CA . GLU A 1 80 ? 8.729 9.014 2.976 1.00 59.91 80 GLU A CA 1
ATOM 624 C C . GLU A 1 80 ? 7.911 9.195 4.272 1.00 59.91 80 GLU A C 1
ATOM 626 O O . GLU A 1 80 ? 7.093 8.338 4.619 1.00 59.91 80 GLU A O 1
ATOM 631 N N . HIS A 1 81 ? 8.125 10.304 4.994 1.00 63.41 81 HIS A N 1
ATOM 632 C CA . HIS A 1 81 ? 7.444 10.614 6.264 1.00 63.41 81 HIS A CA 1
ATOM 633 C C . HIS A 1 81 ? 7.091 12.097 6.362 1.00 63.41 81 HIS A C 1
ATOM 635 O O . HIS A 1 81 ? 7.865 12.946 5.922 1.00 63.41 81 HIS A O 1
ATOM 641 N N . GLN A 1 82 ? 5.960 12.408 7.000 1.00 49.75 82 GLN A N 1
ATOM 642 C CA . GLN A 1 82 ? 5.534 13.794 7.239 1.00 49.75 82 GLN A CA 1
ATOM 643 C C . GLN A 1 82 ? 5.876 14.349 8.638 1.00 49.75 82 GLN A C 1
ATOM 645 O O . GLN A 1 82 ? 5.714 15.547 8.856 1.00 49.75 82 GLN A O 1
ATOM 650 N N . SER A 1 83 ? 6.358 13.543 9.595 1.00 49.19 83 SER A N 1
ATOM 651 C CA . SER A 1 83 ? 6.707 14.034 10.940 1.00 49.19 83 SER A CA 1
ATOM 652 C C . SER A 1 83 ? 8.210 14.332 11.086 1.00 49.19 83 SER A C 1
ATOM 654 O O . SER A 1 83 ? 9.062 13.531 10.716 1.00 49.19 83 SER A O 1
ATOM 656 N N . GLU A 1 84 ? 8.548 15.502 11.647 1.00 41.03 84 GLU A N 1
ATOM 657 C CA . GLU A 1 84 ? 9.934 15.982 11.857 1.00 41.03 84 GLU A CA 1
ATOM 658 C C . GLU A 1 84 ? 10.752 15.149 12.866 1.00 41.03 84 GLU A C 1
ATOM 660 O O . GLU A 1 84 ? 11.950 15.368 13.048 1.00 41.03 84 GLU A O 1
ATOM 665 N N . GLY A 1 85 ? 10.132 14.172 13.524 1.00 42.06 85 GLY A N 1
ATOM 666 C CA . GLY A 1 85 ? 10.854 13.150 14.261 1.00 42.06 85 GLY A CA 1
ATOM 667 C C . GLY A 1 85 ? 11.233 12.062 13.283 1.00 42.06 85 GLY A C 1
ATOM 668 O O . GLY A 1 85 ? 10.354 11.322 12.854 1.00 42.06 85 GLY A O 1
ATOM 669 N N . ALA A 1 86 ? 12.520 11.951 12.944 1.00 38.88 86 ALA A N 1
ATOM 670 C CA . ALA A 1 86 ? 13.032 10.777 12.258 1.00 38.88 86 ALA A CA 1
ATOM 671 C C . ALA A 1 86 ? 12.399 9.542 12.910 1.00 38.88 86 ALA A C 1
ATOM 673 O O . ALA A 1 86 ? 12.661 9.249 14.080 1.00 38.88 86 ALA A O 1
ATOM 674 N N . MET A 1 87 ? 11.537 8.841 12.170 1.00 44.41 87 MET A N 1
ATOM 675 C CA . MET A 1 87 ? 11.251 7.448 12.450 1.00 44.41 87 MET A CA 1
ATOM 676 C C . MET A 1 87 ? 12.586 6.739 12.237 1.00 44.41 87 MET A C 1
ATOM 678 O O . MET A 1 87 ? 12.830 6.100 11.223 1.00 44.41 87 MET A O 1
ATOM 682 N N . GLU A 1 88 ? 13.474 6.817 13.229 1.00 41.84 88 GLU A N 1
ATOM 683 C CA . GLU A 1 88 ? 14.227 5.643 13.600 1.00 41.84 88 GLU A CA 1
ATOM 684 C C . GLU A 1 88 ? 13.150 4.624 13.986 1.00 41.84 88 GLU A C 1
ATOM 686 O O . GLU A 1 88 ? 12.842 4.398 15.156 1.00 41.84 88 GLU A O 1
ATOM 691 N N . MET A 1 89 ? 12.579 3.964 12.975 1.00 45.22 89 MET A N 1
ATOM 692 C CA . MET A 1 89 ? 12.172 2.578 13.087 1.00 45.22 89 MET A CA 1
ATOM 693 C C . MET A 1 89 ? 13.448 1.770 13.358 1.00 45.22 89 MET A C 1
ATOM 695 O O . MET A 1 89 ? 13.818 0.862 12.626 1.00 45.22 89 MET A O 1
ATOM 699 N N . ARG A 1 90 ? 14.102 2.040 14.496 1.00 41.09 90 ARG A N 1
ATOM 700 C CA . ARG A 1 90 ? 14.861 1.054 15.258 1.00 41.09 90 ARG A CA 1
ATOM 701 C C . ARG A 1 90 ? 13.869 0.059 15.837 1.00 41.09 90 ARG A C 1
ATOM 703 O O . ARG A 1 90 ? 13.837 -0.211 17.031 1.00 41.09 90 ARG A O 1
ATOM 710 N N . SER A 1 91 ? 13.004 -0.483 14.998 1.00 42.84 91 SER A N 1
ATOM 711 C CA . SER A 1 91 ? 12.411 -1.746 15.320 1.00 42.84 91 SER A CA 1
ATOM 712 C C . SER A 1 91 ? 13.446 -2.762 14.878 1.00 42.84 91 SER A C 1
ATOM 714 O O . SER A 1 91 ? 13.453 -3.210 13.735 1.00 42.84 91 SER A O 1
ATOM 716 N N . GLU A 1 92 ? 14.273 -3.186 15.823 1.00 38.44 92 GLU A N 1
ATOM 717 C CA . GLU A 1 92 ? 14.940 -4.483 15.735 1.00 38.44 92 GLU A CA 1
ATOM 718 C C . GLU A 1 92 ? 13.905 -5.623 15.482 1.00 38.44 92 GLU A C 1
ATOM 720 O O . GLU A 1 92 ? 14.308 -6.748 15.220 1.00 38.44 92 GLU A O 1
ATOM 725 N N . HIS A 1 93 ? 12.578 -5.342 15.513 1.00 43.88 93 HIS A N 1
ATOM 726 C CA . HIS A 1 93 ? 11.460 -6.292 15.371 1.00 43.88 93 HIS A CA 1
ATOM 727 C C . HIS A 1 93 ? 10.162 -5.785 14.652 1.00 43.88 93 HIS A C 1
ATOM 729 O O . HIS A 1 93 ? 9.069 -6.182 15.046 1.00 43.88 93 HIS A O 1
ATOM 735 N N . GLY A 1 94 ? 10.178 -4.909 13.632 1.00 54.09 94 GLY A N 1
ATOM 736 C CA . GLY A 1 94 ? 8.933 -4.188 13.243 1.00 54.09 94 GLY A CA 1
ATOM 737 C C . GLY A 1 94 ? 8.148 -4.596 11.999 1.00 54.09 94 GLY A C 1
ATOM 738 O O . GLY A 1 94 ? 6.950 -4.872 12.101 1.00 54.09 94 GLY A O 1
ATOM 739 N N . MET A 1 95 ? 8.784 -4.519 10.827 1.00 57.03 95 MET A N 1
ATOM 740 C CA . MET A 1 95 ? 8.101 -4.600 9.525 1.00 57.03 95 MET A CA 1
ATOM 741 C C . MET A 1 95 ? 8.875 -5.419 8.494 1.00 57.03 95 MET A C 1
ATOM 743 O O . MET A 1 95 ? 8.243 -6.174 7.769 1.00 57.03 95 MET A O 1
ATOM 747 N N . ALA A 1 96 ? 10.213 -5.378 8.497 1.00 56.53 96 ALA A N 1
ATOM 748 C CA . ALA A 1 96 ? 11.059 -6.165 7.590 1.00 56.53 96 ALA A CA 1
ATOM 749 C C . ALA A 1 96 ? 10.716 -7.677 7.535 1.00 56.53 96 ALA A C 1
ATOM 751 O O . ALA A 1 96 ? 10.615 -8.217 6.435 1.00 56.53 96 ALA A O 1
ATOM 752 N N . PRO A 1 97 ? 10.434 -8.375 8.661 1.00 55.31 97 PRO A N 1
ATOM 753 C CA . PRO A 1 97 ? 10.039 -9.787 8.608 1.00 55.31 97 PRO A CA 1
ATOM 754 C C . PRO A 1 97 ? 8.656 -10.021 7.981 1.00 55.31 97 PRO A C 1
ATOM 756 O O . PRO A 1 97 ? 8.401 -11.091 7.444 1.00 55.31 97 PRO A O 1
ATOM 759 N N . ILE A 1 98 ? 7.754 -9.039 8.073 1.00 58.09 98 ILE A N 1
ATOM 760 C CA . ILE A 1 98 ? 6.382 -9.111 7.541 1.00 58.09 98 ILE A CA 1
ATOM 761 C C . ILE A 1 98 ? 6.386 -8.758 6.052 1.00 58.09 98 ILE A C 1
ATOM 763 O O . ILE A 1 98 ? 5.770 -9.449 5.247 1.00 58.09 98 ILE A O 1
ATOM 767 N N . ALA A 1 99 ? 7.153 -7.729 5.702 1.00 57.00 99 ALA A N 1
ATOM 768 C CA . ALA A 1 99 ? 7.505 -7.320 4.353 1.00 57.00 99 ALA A CA 1
ATOM 769 C C . ALA A 1 99 ? 8.069 -8.487 3.521 1.00 57.00 99 ALA A C 1
ATOM 771 O O . ALA A 1 99 ? 7.600 -8.753 2.416 1.00 57.00 99 ALA A O 1
ATOM 772 N N . ALA A 1 100 ? 9.009 -9.249 4.088 1.00 60.59 100 ALA A N 1
ATOM 773 C CA . ALA A 1 100 ? 9.629 -10.397 3.424 1.00 60.59 100 ALA A CA 1
ATOM 774 C C . ALA A 1 100 ? 8.718 -11.640 3.316 1.00 60.59 100 ALA A C 1
ATOM 776 O O . ALA A 1 100 ? 9.040 -12.586 2.600 1.00 60.59 100 ALA A O 1
ATOM 777 N N . ALA A 1 101 ? 7.585 -11.684 4.024 1.00 62.31 101 ALA A N 1
ATOM 778 C CA . ALA A 1 101 ? 6.787 -12.903 4.157 1.00 62.31 101 ALA A CA 1
ATOM 779 C C . ALA A 1 101 ? 5.716 -13.100 3.065 1.00 62.31 101 ALA A C 1
ATOM 781 O O . ALA A 1 101 ? 4.984 -14.088 3.122 1.00 62.31 101 ALA A O 1
ATOM 782 N N . ASN A 1 102 ? 5.615 -12.209 2.065 1.00 74.69 102 ASN A N 1
ATOM 783 C CA . ASN A 1 102 ? 4.539 -12.225 1.057 1.00 74.69 102 ASN A CA 1
ATOM 784 C C . ASN A 1 102 ? 3.133 -12.221 1.700 1.00 74.69 102 ASN A C 1
ATOM 786 O O . ASN A 1 102 ? 2.239 -12.960 1.285 1.00 74.69 102 ASN A O 1
ATOM 790 N N . ILE A 1 103 ? 2.962 -11.428 2.760 1.00 77.94 103 ILE A N 1
ATOM 791 C CA . ILE A 1 103 ? 1.726 -11.357 3.546 1.00 77.94 103 ILE A CA 1
ATOM 792 C C . ILE A 1 103 ? 1.015 -10.035 3.262 1.00 77.94 103 ILE A C 1
ATOM 794 O O . ILE A 1 103 ? 1.638 -8.975 3.218 1.00 77.94 103 ILE A O 1
ATOM 798 N N . GLU A 1 104 ? -0.305 -10.109 3.122 1.00 88.44 104 GLU A N 1
ATOM 799 C CA . GLU A 1 104 ? -1.204 -8.959 3.195 1.00 88.44 104 GLU A CA 1
ATOM 800 C C . GLU A 1 104 ? -1.725 -8.857 4.628 1.00 88.44 104 GLU A C 1
ATOM 802 O O . GLU A 1 104 ? -2.337 -9.795 5.141 1.00 88.44 104 GLU A O 1
ATOM 807 N N . ILE A 1 105 ? -1.422 -7.754 5.311 1.00 88.19 105 ILE A N 1
ATOM 808 C CA . ILE A 1 105 ? -1.847 -7.542 6.698 1.00 88.19 105 ILE A CA 1
ATOM 809 C C . ILE A 1 105 ? -2.030 -6.060 6.982 1.00 88.19 105 ILE A C 1
ATOM 811 O O . ILE A 1 105 ? -1.236 -5.243 6.525 1.00 88.19 105 ILE A O 1
ATOM 815 N N . THR A 1 106 ? -3.033 -5.723 7.781 1.00 89.00 106 THR A N 1
ATOM 816 C CA . THR A 1 106 ? -3.156 -4.412 8.415 1.00 89.00 106 THR A CA 1
ATOM 817 C C . THR A 1 106 ? -3.066 -4.607 9.919 1.00 89.00 106 THR A C 1
ATOM 819 O O . THR A 1 106 ? -3.677 -5.516 10.479 1.00 89.00 106 THR A O 1
ATOM 822 N N . LYS A 1 107 ? -2.185 -3.850 10.577 1.00 84.69 107 LYS A N 1
ATOM 823 C CA . LYS A 1 107 ? -1.947 -3.993 12.014 1.00 84.69 107 LYS A CA 1
ATOM 824 C C . LYS A 1 107 ? -1.624 -2.663 12.667 1.00 84.69 107 LYS A C 1
ATOM 826 O O . LYS A 1 107 ? -0.952 -1.810 12.090 1.00 84.69 107 LYS A O 1
ATOM 831 N N . LEU A 1 108 ? -2.034 -2.535 13.923 1.00 82.88 108 LEU A N 1
ATOM 832 C CA . LEU A 1 108 ? -1.575 -1.459 14.784 1.00 82.88 108 LEU A CA 1
ATOM 833 C C . LEU A 1 108 ? -0.141 -1.762 15.242 1.00 82.88 108 LEU A C 1
ATOM 835 O O . LEU A 1 108 ? 0.135 -2.823 15.806 1.00 82.88 108 LEU A O 1
ATOM 839 N N . THR A 1 109 ? 0.785 -0.841 14.994 1.00 76.19 109 THR A N 1
ATOM 840 C CA . THR A 1 109 ? 2.188 -0.957 15.392 1.00 76.19 109 THR A CA 1
ATOM 841 C C . THR A 1 109 ? 2.589 0.216 16.272 1.00 76.19 109 THR A C 1
ATOM 843 O O . THR A 1 109 ? 2.203 1.358 16.031 1.00 76.19 109 THR A O 1
ATOM 846 N N . GLN A 1 110 ? 3.374 -0.061 17.309 1.00 68.62 110 GLN A N 1
ATOM 847 C CA . GLN A 1 110 ? 3.905 0.977 18.182 1.00 68.62 110 GLN A CA 1
ATOM 848 C C . GLN A 1 110 ? 5.228 1.504 17.617 1.00 68.62 110 GLN A C 1
ATOM 850 O O . GLN A 1 110 ? 6.117 0.722 17.278 1.00 68.62 110 GLN A O 1
ATOM 855 N N . ILE A 1 111 ? 5.372 2.825 17.548 1.00 67.12 111 ILE A N 1
ATOM 856 C CA . ILE A 1 111 ? 6.623 3.521 17.226 1.00 67.12 111 ILE A CA 1
ATOM 857 C C . ILE A 1 111 ? 6.938 4.570 18.302 1.00 67.12 111 ILE A C 1
ATOM 859 O O . ILE A 1 111 ? 6.116 4.842 19.178 1.00 67.12 111 ILE A O 1
ATOM 863 N N . LEU A 1 112 ? 8.118 5.198 18.227 1.00 56.50 112 LEU A N 1
ATOM 864 C CA . LEU A 1 112 ? 8.576 6.206 19.200 1.00 56.50 112 LEU A CA 1
ATOM 865 C C . LEU A 1 112 ? 7.623 7.415 19.359 1.00 56.50 112 LEU A C 1
ATOM 867 O O . LEU A 1 112 ? 7.715 8.122 20.357 1.00 56.50 112 LEU A O 1
ATOM 871 N N . GLY A 1 113 ? 6.696 7.629 18.418 1.00 63.03 113 GLY A N 1
ATOM 872 C CA . GLY A 1 113 ? 5.686 8.694 18.446 1.00 63.03 113 GLY A CA 1
ATOM 873 C C . GLY A 1 113 ? 4.255 8.267 18.803 1.00 63.03 113 GLY A C 1
ATOM 874 O O . GLY A 1 113 ? 3.388 9.133 18.856 1.00 63.03 113 GLY A O 1
ATOM 875 N N . GLY A 1 114 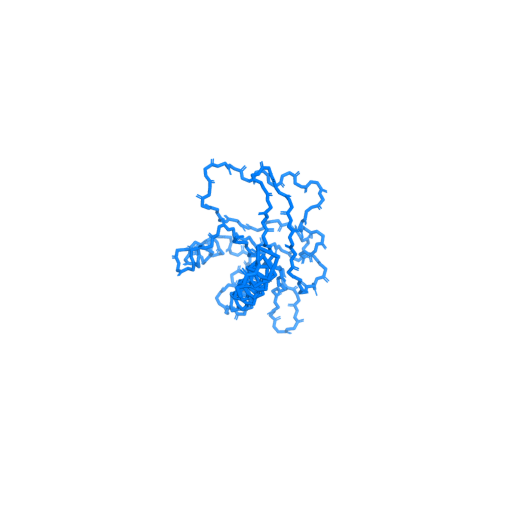? 3.979 6.977 19.040 1.00 68.75 114 GLY A N 1
ATOM 876 C CA . GLY A 1 114 ? 2.626 6.492 19.346 1.00 68.75 114 GLY A CA 1
ATOM 877 C C . GLY A 1 114 ? 2.250 5.198 18.626 1.00 68.75 114 GLY A C 1
ATOM 878 O O . GLY A 1 114 ? 3.114 4.400 18.266 1.00 68.75 114 GLY A O 1
ATOM 879 N N . TRP A 1 115 ? 0.948 4.985 18.443 1.00 76.31 115 TRP A N 1
ATOM 880 C CA . TRP A 1 115 ? 0.399 3.857 17.692 1.00 76.31 115 TRP A CA 1
ATOM 881 C C . TRP A 1 115 ? 0.039 4.294 16.278 1.00 76.31 115 TRP A C 1
ATOM 883 O O . TRP A 1 115 ? -0.605 5.323 16.106 1.00 76.31 115 TRP A O 1
ATOM 893 N N . PHE A 1 116 ? 0.451 3.501 15.295 1.00 77.94 116 PHE A N 1
ATOM 894 C CA . PHE A 1 116 ? 0.198 3.733 13.877 1.00 77.94 116 PHE A CA 1
ATOM 895 C C . PHE A 1 116 ? -0.501 2.521 13.292 1.00 77.94 116 PHE A C 1
ATOM 897 O O . PHE A 1 116 ? -0.081 1.388 13.546 1.00 77.94 116 PHE A O 1
ATOM 904 N N . LEU A 1 117 ? -1.549 2.746 12.506 1.00 85.69 117 LEU A N 1
ATOM 905 C CA . LEU A 1 117 ? -2.139 1.677 11.716 1.00 85.69 117 LEU A CA 1
ATOM 906 C C . LEU A 1 117 ? -1.319 1.553 10.436 1.00 85.69 117 LEU A C 1
ATOM 908 O O . LEU A 1 117 ? -1.140 2.532 9.715 1.00 85.69 117 LEU A O 1
ATOM 912 N N . VAL A 1 118 ? -0.775 0.366 10.183 1.00 86.56 118 VAL A N 1
ATOM 913 C CA . VAL A 1 118 ? 0.076 0.120 9.021 1.00 86.56 118 VAL A CA 1
ATOM 914 C C . VAL A 1 118 ? -0.458 -1.061 8.236 1.00 86.56 118 VAL A C 1
ATOM 916 O O . VAL A 1 118 ? -0.664 -2.144 8.786 1.00 86.56 118 VAL A O 1
ATOM 919 N N . SER A 1 119 ? -0.643 -0.842 6.941 1.00 90.00 119 SER A N 1
ATOM 920 C CA . SER A 1 119 ? -1.044 -1.851 5.975 1.00 90.00 119 SER A CA 1
ATOM 921 C C . SER A 1 119 ? 0.159 -2.265 5.134 1.00 90.00 119 SER A C 1
ATOM 923 O O . SER A 1 119 ? 0.856 -1.419 4.574 1.00 90.00 119 SER A O 1
ATOM 925 N N . VAL A 1 120 ? 0.428 -3.569 5.078 1.00 89.62 120 VAL A N 1
ATOM 926 C CA . VAL A 1 120 ? 1.510 -4.177 4.300 1.00 89.62 120 VAL A CA 1
ATOM 927 C C . VAL A 1 120 ? 0.922 -4.940 3.136 1.00 89.62 120 VAL A C 1
ATOM 929 O O . VAL A 1 120 ? -0.002 -5.736 3.330 1.00 89.62 120 VAL A O 1
ATOM 932 N N . ARG A 1 121 ? 1.468 -4.720 1.941 1.00 92.56 121 ARG A N 1
ATOM 933 C CA . ARG A 1 121 ? 1.090 -5.438 0.723 1.00 92.56 121 ARG A CA 1
ATOM 934 C C . ARG A 1 121 ? 2.331 -5.955 -0.003 1.00 92.56 121 ARG A C 1
ATOM 936 O O . ARG A 1 121 ? 3.329 -5.234 -0.081 1.00 92.56 121 ARG A O 1
ATOM 943 N N . PRO A 1 122 ? 2.302 -7.185 -0.538 1.00 91.94 122 PRO A N 1
ATOM 944 C CA . PRO A 1 122 ? 3.382 -7.680 -1.372 1.00 91.94 122 PRO A CA 1
ATOM 945 C C . PRO A 1 122 ? 3.394 -6.927 -2.703 1.00 91.94 122 PRO A C 1
ATOM 947 O O . PRO A 1 122 ? 2.350 -6.690 -3.306 1.00 91.94 122 PRO A O 1
ATOM 950 N N . LEU A 1 123 ? 4.585 -6.606 -3.192 1.00 93.06 123 LEU A N 1
ATOM 951 C CA . LEU A 1 123 ? 4.778 -6.106 -4.545 1.00 93.06 123 LEU A CA 1
ATOM 952 C C . LEU A 1 123 ? 5.048 -7.304 -5.445 1.00 93.06 123 LEU A C 1
ATOM 954 O O . LEU A 1 123 ? 6.028 -8.028 -5.249 1.00 93.06 123 LEU A O 1
ATOM 958 N N . LYS A 1 124 ? 4.154 -7.535 -6.407 1.00 92.69 124 LYS A N 1
ATOM 959 C CA . LYS A 1 124 ? 4.239 -8.666 -7.331 1.00 92.69 124 LYS A CA 1
ATOM 960 C C . LYS A 1 124 ? 4.240 -8.184 -8.766 1.00 92.69 124 LYS A C 1
ATOM 962 O O . LYS A 1 124 ? 3.364 -7.424 -9.164 1.00 92.69 124 LYS A O 1
ATOM 967 N N . GLN A 1 125 ? 5.170 -8.699 -9.558 1.00 91.25 125 GLN A N 1
ATOM 968 C CA . GLN A 1 125 ? 5.186 -8.497 -11.002 1.00 91.25 125 GLN A CA 1
ATOM 969 C C . GLN A 1 125 ? 5.247 -9.860 -11.685 1.00 91.25 125 GLN A C 1
ATOM 971 O O . GLN A 1 125 ? 6.110 -10.672 -11.369 1.00 91.25 125 GLN A O 1
ATOM 976 N N . ASP A 1 126 ? 4.284 -10.140 -12.565 1.00 90.25 126 ASP A N 1
ATOM 977 C CA . ASP A 1 126 ? 4.137 -11.436 -13.248 1.00 90.25 126 ASP A CA 1
ATOM 978 C C . ASP A 1 126 ? 4.048 -12.649 -12.292 1.00 90.25 126 ASP A C 1
ATOM 980 O O . ASP A 1 126 ? 4.432 -13.768 -12.625 1.00 90.25 126 ASP A O 1
ATOM 984 N N . GLY A 1 127 ? 3.516 -12.430 -11.083 1.00 86.50 127 GLY A N 1
ATOM 985 C CA . GLY A 1 127 ? 3.375 -13.449 -10.035 1.00 86.50 127 GLY A CA 1
ATOM 986 C C . GLY A 1 127 ? 4.620 -13.657 -9.165 1.00 86.50 127 GLY A C 1
ATOM 987 O O . GLY A 1 127 ? 4.545 -14.379 -8.171 1.00 86.50 127 GLY A O 1
ATOM 988 N N . GLU A 1 128 ? 5.734 -13.003 -9.491 1.00 89.56 128 GLU A N 1
ATOM 989 C CA . GLU A 1 128 ? 6.975 -13.016 -8.715 1.00 89.56 128 GLU A CA 1
ATOM 990 C C . GLU A 1 128 ? 6.951 -11.916 -7.648 1.00 89.56 128 GLU A C 1
ATOM 992 O O . GLU A 1 128 ? 6.593 -10.774 -7.943 1.00 89.56 128 GLU A O 1
ATOM 997 N N . LEU A 1 129 ? 7.317 -12.256 -6.407 1.00 89.00 129 LEU A N 1
ATOM 998 C CA . LEU A 1 129 ? 7.495 -11.281 -5.331 1.00 89.00 129 LEU A CA 1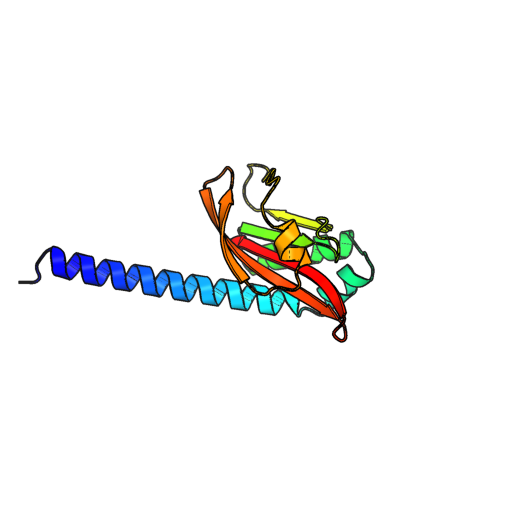
ATOM 999 C C . LEU A 1 129 ? 8.772 -10.485 -5.603 1.00 89.00 129 LEU A C 1
ATOM 1001 O O . LEU A 1 129 ? 9.847 -11.066 -5.635 1.00 89.00 129 LEU A O 1
ATOM 1005 N N . ILE A 1 130 ? 8.649 -9.170 -5.757 1.00 90.81 130 ILE A N 1
ATOM 1006 C CA . ILE A 1 130 ? 9.793 -8.267 -5.968 1.00 90.81 130 ILE A CA 1
ATOM 1007 C C . ILE A 1 130 ? 10.078 -7.388 -4.744 1.00 90.81 130 ILE A C 1
ATOM 1009 O O . ILE A 1 130 ? 11.068 -6.662 -4.709 1.00 90.81 130 ILE A O 1
ATOM 1013 N N . GLY A 1 131 ? 9.199 -7.435 -3.742 1.00 89.00 131 GLY A N 1
ATOM 1014 C CA . GLY A 1 131 ? 9.324 -6.659 -2.519 1.00 89.00 131 GLY A CA 1
ATOM 1015 C C . GLY A 1 131 ? 7.998 -6.512 -1.792 1.00 89.00 131 GLY A C 1
ATOM 1016 O O . GLY A 1 131 ? 7.065 -7.295 -1.982 1.00 89.00 131 GLY A O 1
ATOM 1017 N N . SER A 1 132 ? 7.895 -5.477 -0.972 1.00 90.75 132 SER A N 1
ATOM 1018 C CA . SER A 1 132 ? 6.659 -5.141 -0.267 1.00 90.75 132 SER A CA 1
ATOM 1019 C C . SER A 1 132 ? 6.536 -3.645 -0.021 1.00 90.75 132 SER A C 1
ATOM 1021 O O . SER A 1 132 ? 7.518 -2.904 -0.044 1.00 90.75 132 SER A O 1
ATOM 1023 N N . LEU A 1 133 ? 5.305 -3.219 0.215 1.00 90.94 133 LEU A N 1
ATOM 1024 C CA . LEU A 1 133 ? 4.919 -1.856 0.522 1.00 90.94 133 LEU A CA 1
ATOM 1025 C C . LEU A 1 133 ? 4.330 -1.812 1.929 1.00 90.94 133 LEU A C 1
ATOM 1027 O O . LEU A 1 133 ? 3.443 -2.606 2.233 1.00 90.94 133 LEU A O 1
ATOM 1031 N N . ALA A 1 134 ? 4.767 -0.860 2.745 1.00 88.19 134 ALA A N 1
ATOM 1032 C CA . ALA A 1 134 ? 4.121 -0.482 3.993 1.00 88.19 134 ALA A CA 1
ATOM 1033 C C . ALA A 1 134 ? 3.534 0.929 3.869 1.00 88.19 134 ALA A C 1
ATOM 1035 O O . ALA A 1 134 ? 4.233 1.879 3.515 1.00 88.19 134 ALA A O 1
ATOM 1036 N N . VAL A 1 135 ? 2.246 1.060 4.176 1.00 87.94 135 VAL A N 1
ATOM 1037 C CA . VAL A 1 135 ? 1.506 2.326 4.175 1.00 87.94 135 VAL A CA 1
ATOM 1038 C C . VAL A 1 135 ? 0.969 2.572 5.574 1.00 87.94 135 VAL A C 1
ATOM 1040 O O . VAL A 1 135 ? 0.293 1.703 6.121 1.00 87.94 135 VAL A O 1
ATOM 1043 N N . GLY A 1 136 ? 1.261 3.733 6.157 1.00 84.38 136 GLY A N 1
ATOM 1044 C CA . GLY A 1 136 ? 0.798 4.106 7.490 1.00 84.38 136 GLY A CA 1
ATOM 1045 C C . GLY A 1 136 ? 0.098 5.460 7.522 1.00 84.38 136 GLY A C 1
ATOM 1046 O O . GLY A 1 136 ? 0.493 6.402 6.825 1.00 84.38 136 GLY A O 1
ATOM 1047 N N . SER A 1 137 ? -0.928 5.547 8.367 1.00 75.19 137 SER A N 1
ATOM 1048 C CA . SER A 1 137 ? -1.678 6.767 8.668 1.00 75.19 137 SER A CA 1
ATOM 1049 C C . SER A 1 137 ? -2.003 6.876 10.153 1.00 75.19 137 SER A C 1
ATOM 1051 O O . SER A 1 137 ? -1.869 5.870 10.888 1.00 75.19 137 SER A O 1
#

Secondary structure (DSSP, 8-state):
---HHHHHHHHHHHHHHHHHHHHHHHHHHHHHHHT-HHHHHHHHTT-HHHHHHHHHHHHHHHT-SEEEEEETTS-EEEEEESSSS------TTSSHHHHTTT--EEEEEEETTEEEEEEEEEEEETTEEEEEEEEE-

pLDDT: mean 78.93, std 15.72, range [38.44, 96.94]